Protein AF-A0A060C8Z0-F1 (afdb_monomer_lite)

Structure (mmCIF, N/CA/C/O backbone):
data_AF-A0A060C8Z0-F1
#
_entry.id   AF-A0A060C8Z0-F1
#
loop_
_atom_site.group_PDB
_atom_site.id
_atom_site.type_symbol
_atom_site.label_atom_id
_atom_site.label_alt_id
_atom_site.label_comp_id
_atom_site.label_asym_id
_atom_site.label_entity_id
_atom_site.label_seq_id
_atom_site.pdbx_PDB_ins_code
_atom_site.Cartn_x
_atom_site.Cartn_y
_atom_site.Cartn_z
_atom_site.occupancy
_atom_site.B_iso_or_equiv
_atom_site.auth_seq_id
_atom_site.auth_comp_id
_atom_site.auth_asym_id
_atom_site.auth_atom_id
_atom_site.pdbx_PDB_model_num
ATOM 1 N N . ALA A 1 1 ? -1.637 -22.835 -25.216 1.00 46.16 1 ALA A N 1
ATOM 2 C CA . ALA A 1 1 ? -1.482 -23.063 -23.768 1.00 46.16 1 ALA A CA 1
ATOM 3 C C . ALA A 1 1 ? -1.110 -21.729 -23.146 1.00 46.16 1 ALA A C 1
ATOM 5 O O . ALA A 1 1 ? -0.169 -21.119 -23.636 1.00 46.16 1 ALA A O 1
ATOM 6 N N . LEU A 1 2 ? -1.869 -21.236 -22.164 1.00 57.75 2 LEU A N 1
ATOM 7 C CA . LEU A 1 2 ? -1.412 -20.096 -21.367 1.00 57.75 2 LEU A CA 1
ATOM 8 C C . LEU A 1 2 ? -0.161 -20.573 -20.625 1.00 57.75 2 LEU A C 1
ATOM 10 O O . LEU A 1 2 ? -0.236 -21.529 -19.856 1.00 57.75 2 LEU A O 1
ATOM 14 N N . THR A 1 3 ? 0.994 -19.999 -20.939 1.00 68.25 3 THR A N 1
ATOM 15 C CA . THR A 1 3 ? 2.226 -20.230 -20.186 1.00 68.25 3 THR A CA 1
ATOM 16 C C . THR A 1 3 ? 1.974 -19.810 -18.745 1.00 68.25 3 THR A C 1
ATOM 18 O O . THR A 1 3 ? 1.700 -18.643 -18.478 1.00 68.25 3 THR A O 1
ATOM 21 N N . SER A 1 4 ? 2.001 -20.774 -17.826 1.00 83.06 4 SER A N 1
ATOM 22 C CA . SER A 1 4 ? 1.965 -20.480 -16.398 1.00 83.06 4 SER A CA 1
ATOM 23 C C . SER A 1 4 ? 3.346 -19.980 -15.999 1.00 83.06 4 SER A C 1
ATOM 25 O O . SER A 1 4 ? 4.307 -20.743 -16.064 1.00 83.06 4 SER A O 1
ATOM 27 N N . PHE A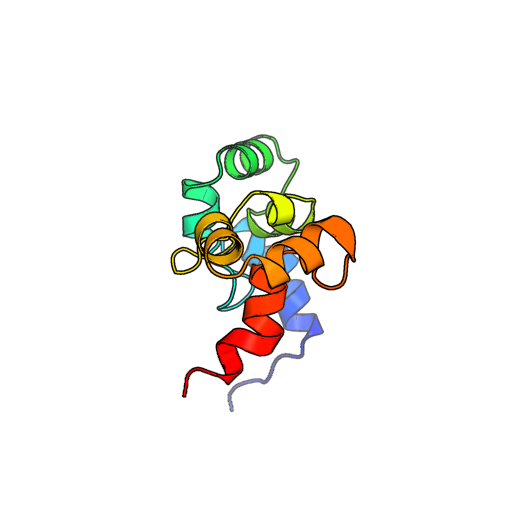 1 5 ? 3.442 -18.713 -15.612 1.00 88.50 5 PHE A N 1
ATOM 28 C CA . PHE A 1 5 ? 4.635 -18.169 -14.970 1.00 88.50 5 PHE A CA 1
ATOM 29 C C . PHE A 1 5 ? 4.704 -18.652 -13.518 1.00 88.50 5 PHE A C 1
ATOM 31 O O . PHE A 1 5 ? 3.671 -18.867 -12.880 1.00 88.50 5 PHE A O 1
ATOM 38 N N . SER A 1 6 ? 5.913 -18.832 -12.998 1.00 94.50 6 SER A N 1
ATOM 39 C CA . SER A 1 6 ? 6.154 -19.064 -11.574 1.00 94.50 6 SER A CA 1
ATOM 40 C C . SER A 1 6 ? 6.039 -17.767 -10.769 1.00 94.50 6 SER A C 1
ATOM 42 O O . SER A 1 6 ? 6.255 -16.674 -11.293 1.00 94.50 6 SER A O 1
ATOM 44 N N . ASP A 1 7 ? 5.784 -17.885 -9.464 1.00 93.50 7 ASP A N 1
ATOM 45 C CA . ASP A 1 7 ? 5.717 -16.729 -8.556 1.00 93.50 7 ASP A CA 1
ATOM 46 C C . ASP A 1 7 ? 6.997 -15.882 -8.597 1.00 93.50 7 ASP A C 1
ATOM 48 O O . ASP A 1 7 ? 6.933 -14.655 -8.568 1.00 93.50 7 ASP A O 1
ATOM 52 N N . ARG A 1 8 ? 8.165 -16.524 -8.741 1.00 95.75 8 ARG A N 1
ATOM 53 C CA . ARG A 1 8 ? 9.456 -15.829 -8.854 1.00 95.75 8 ARG A CA 1
ATOM 54 C C . ARG A 1 8 ? 9.553 -15.006 -10.139 1.00 95.75 8 ARG A C 1
ATOM 56 O O . ARG A 1 8 ? 10.100 -13.909 -10.108 1.00 95.75 8 ARG A O 1
ATOM 63 N N . GLU A 1 9 ? 9.067 -15.530 -11.262 1.00 96.06 9 GLU A N 1
ATOM 64 C CA . GLU A 1 9 ? 9.075 -14.805 -12.539 1.00 96.06 9 GLU A CA 1
ATOM 65 C C . GLU A 1 9 ? 8.129 -13.604 -12.493 1.00 96.06 9 GLU A C 1
ATOM 67 O O . GLU A 1 9 ? 8.498 -12.521 -12.942 1.00 96.06 9 GLU A O 1
ATOM 72 N N . LEU A 1 10 ? 6.950 -13.771 -11.887 1.00 94.69 10 LEU A N 1
ATOM 73 C CA . LEU A 1 10 ? 5.996 -12.681 -11.681 1.00 94.69 10 LEU A CA 1
ATOM 74 C C . LEU A 1 10 ? 6.551 -11.608 -10.740 1.00 94.69 10 LEU A C 1
ATOM 76 O O . LEU A 1 10 ? 6.437 -10.420 -11.032 1.00 94.69 10 LEU A O 1
ATOM 80 N N . GLU A 1 11 ? 7.185 -12.009 -9.637 1.00 95.38 11 GLU A N 1
ATOM 81 C CA . GLU A 1 11 ? 7.832 -11.085 -8.704 1.00 95.38 11 GLU A CA 1
ATOM 82 C C . GLU A 1 11 ? 8.972 -10.320 -9.381 1.00 95.38 11 GLU A C 1
ATOM 84 O O . GLU A 1 11 ? 9.073 -9.102 -9.225 1.00 95.38 11 GLU A O 1
ATOM 89 N N . HIS A 1 12 ? 9.819 -11.021 -10.139 1.00 96.38 12 HIS A N 1
ATOM 90 C CA . HIS A 1 12 ? 10.916 -10.401 -10.870 1.00 96.38 12 HIS A CA 1
ATOM 91 C C . HIS A 1 12 ? 10.389 -9.364 -11.861 1.00 96.38 12 HIS A C 1
ATOM 93 O O . HIS A 1 12 ? 10.787 -8.206 -11.778 1.00 96.38 12 HIS A O 1
ATOM 99 N N . TRP A 1 13 ? 9.437 -9.751 -12.716 1.00 96.75 13 TRP A N 1
ATOM 100 C CA . TRP A 1 13 ? 8.801 -8.837 -13.663 1.00 96.75 13 TRP A CA 1
ATOM 101 C C . TRP A 1 13 ? 8.156 -7.638 -12.961 1.00 96.75 13 TRP A C 1
ATOM 103 O O . TRP A 1 13 ? 8.327 -6.501 -13.395 1.00 96.75 13 TRP A O 1
ATOM 113 N N . TYR A 1 14 ? 7.448 -7.859 -11.849 1.00 97.38 14 TYR A N 1
ATOM 114 C CA . TYR A 1 14 ? 6.831 -6.762 -11.112 1.00 97.38 14 TYR A CA 1
ATOM 115 C C . TYR A 1 14 ? 7.885 -5.787 -10.583 1.00 97.38 14 TYR A C 1
ATOM 117 O O . TYR A 1 14 ? 7.717 -4.581 -10.710 1.00 97.38 14 TYR A O 1
ATOM 125 N N . LYS A 1 15 ? 8.987 -6.282 -10.017 1.00 96.50 15 LYS A N 1
ATOM 126 C CA . LYS A 1 15 ? 10.047 -5.422 -9.480 1.00 96.50 15 LYS A CA 1
ATOM 127 C C . LYS A 1 15 ? 10.786 -4.639 -10.565 1.00 96.50 15 LYS A C 1
ATOM 129 O O . LYS A 1 15 ? 11.174 -3.506 -10.303 1.00 96.50 15 LYS A O 1
ATOM 134 N N . THR A 1 16 ? 10.997 -5.221 -11.746 1.00 97.19 16 THR A N 1
ATOM 135 C CA . THR A 1 16 ? 11.784 -4.586 -12.816 1.00 97.19 16 THR A CA 1
ATOM 136 C C . THR A 1 16 ? 10.950 -3.721 -13.756 1.00 97.19 16 THR A C 1
ATOM 138 O O . THR A 1 16 ? 11.423 -2.672 -14.173 1.00 97.19 16 THR A O 1
ATOM 141 N N . GLU A 1 17 ? 9.719 -4.127 -14.068 1.00 97.44 17 GLU A N 1
ATOM 142 C CA . GLU A 1 17 ? 8.849 -3.466 -15.054 1.00 97.44 17 GLU A CA 1
ATOM 143 C C . GLU A 1 17 ? 7.554 -2.948 -14.419 1.00 97.44 17 GLU A C 1
ATOM 145 O O . GLU A 1 17 ? 7.121 -1.826 -14.685 1.00 97.44 17 GLU A O 1
ATOM 150 N N . GLY A 1 18 ? 6.938 -3.760 -13.553 1.00 97.62 18 GLY A N 1
ATOM 151 C CA . GLY A 1 18 ? 5.634 -3.493 -12.948 1.00 97.62 18 GLY A CA 1
ATOM 152 C C . GLY A 1 18 ? 5.596 -2.214 -12.108 1.00 97.62 18 GLY A C 1
ATOM 153 O O . GLY A 1 18 ? 4.938 -1.234 -12.462 1.00 97.62 18 GLY A O 1
ATOM 154 N N . ALA A 1 19 ? 6.303 -2.238 -10.982 1.00 97.62 19 ALA A N 1
ATOM 155 C CA . ALA A 1 19 ? 6.337 -1.173 -9.991 1.00 97.62 19 ALA A CA 1
ATOM 156 C C . ALA A 1 19 ? 6.829 0.166 -10.575 1.00 97.62 19 ALA A C 1
ATOM 158 O O . ALA A 1 19 ? 6.119 1.157 -10.386 1.00 97.62 19 ALA A O 1
ATOM 159 N N . PRO A 1 20 ? 7.940 0.231 -11.349 1.00 96.44 20 PRO A N 1
ATOM 160 C CA . PRO A 1 20 ? 8.378 1.488 -11.966 1.00 96.44 20 PRO A CA 1
ATOM 161 C C . PRO A 1 20 ? 7.346 2.081 -12.935 1.00 96.44 20 PRO A C 1
ATOM 163 O O . PRO A 1 20 ? 7.217 3.300 -13.043 1.00 96.44 20 PRO A O 1
ATOM 166 N N . SER A 1 21 ? 6.570 1.228 -13.611 1.00 97.00 21 SER A N 1
ATOM 167 C CA . SER A 1 21 ? 5.519 1.653 -14.546 1.00 97.00 21 SER A CA 1
ATOM 168 C C . SER A 1 21 ? 4.188 1.983 -13.860 1.00 97.00 21 SER A C 1
ATOM 170 O O . SER A 1 21 ? 3.210 2.303 -14.532 1.00 97.00 21 SER A O 1
ATOM 172 N N . GLY A 1 22 ? 4.119 1.929 -12.525 1.00 96.00 22 GLY A N 1
ATOM 173 C CA . GLY A 1 22 ? 2.897 2.216 -11.774 1.00 96.00 22 GLY A CA 1
ATOM 174 C C . GLY A 1 22 ? 1.841 1.111 -11.846 1.00 96.00 22 GLY A C 1
ATOM 175 O O . GLY A 1 22 ? 0.657 1.382 -11.636 1.00 96.00 22 GLY A O 1
ATOM 176 N N . HIS A 1 23 ? 2.234 -0.133 -12.130 1.00 97.81 23 HIS A N 1
ATOM 177 C CA . HIS A 1 23 ? 1.325 -1.265 -12.001 1.00 97.81 23 HIS A CA 1
ATOM 178 C C . HIS A 1 23 ? 1.056 -1.585 -10.531 1.00 97.81 23 HIS A C 1
ATOM 180 O O . HIS A 1 23 ? 1.939 -1.517 -9.681 1.00 97.81 23 HIS A O 1
ATOM 186 N N . SER A 1 24 ? -0.177 -1.994 -10.237 1.00 98.19 24 SER A N 1
ATOM 187 C CA . SER A 1 24 ? -0.510 -2.534 -8.919 1.00 98.19 24 SER A CA 1
ATOM 188 C C . SER A 1 24 ? 0.061 -3.950 -8.760 1.00 98.19 24 SER A C 1
ATOM 190 O O . SER A 1 24 ? -0.019 -4.733 -9.709 1.00 98.19 24 SER A O 1
ATOM 192 N N . PRO A 1 25 ? 0.579 -4.327 -7.575 1.00 96.44 25 PRO A N 1
ATOM 193 C CA . PRO A 1 25 ? 1.155 -5.657 -7.340 1.00 96.44 25 PRO A CA 1
ATOM 194 C C . PRO A 1 25 ? 0.108 -6.772 -7.403 1.00 96.44 25 PRO A C 1
ATOM 196 O O . PRO A 1 25 ? 0.424 -7.921 -7.695 1.00 96.44 25 PRO A O 1
ATOM 199 N N . ASN A 1 26 ? -1.140 -6.449 -7.063 1.00 94.75 26 ASN A N 1
ATOM 200 C CA . ASN A 1 26 ? -2.305 -7.324 -7.117 1.00 94.75 26 ASN A CA 1
ATOM 201 C C . ASN A 1 26 ? -3.578 -6.487 -6.887 1.00 94.75 26 ASN A C 1
ATOM 203 O O . ASN A 1 26 ? -3.518 -5.278 -6.679 1.00 94.75 26 ASN A O 1
ATOM 207 N N . ARG A 1 27 ? -4.741 -7.147 -6.863 1.00 93.50 27 ARG A N 1
ATOM 208 C CA . ARG A 1 27 ? -6.061 -6.512 -6.699 1.00 93.50 27 ARG A CA 1
ATOM 209 C C . ARG A 1 27 ? -6.320 -5.816 -5.352 1.00 93.50 27 ARG A C 1
ATOM 211 O O . ARG A 1 27 ? -7.344 -5.156 -5.216 1.00 93.50 27 ARG A O 1
ATOM 218 N N . TYR A 1 28 ? -5.478 -6.019 -4.341 1.00 95.31 28 TYR A N 1
ATOM 219 C CA . TYR A 1 28 ? -5.666 -5.485 -2.985 1.00 95.31 28 TYR A CA 1
ATOM 220 C C . TYR A 1 28 ? -4.895 -4.184 -2.739 1.00 95.31 28 TYR A C 1
ATOM 222 O O . TYR A 1 28 ? -4.945 -3.620 -1.651 1.00 95.31 28 TYR A O 1
ATOM 230 N N . PHE A 1 29 ? -4.190 -3.684 -3.748 1.00 97.94 29 PHE A N 1
ATOM 231 C CA . PHE A 1 29 ? -3.534 -2.390 -3.705 1.00 97.94 29 PHE A CA 1
ATOM 232 C C . PHE A 1 29 ? -3.858 -1.648 -4.995 1.00 97.94 29 PHE A C 1
ATOM 234 O O . PHE A 1 29 ? -3.826 -2.249 -6.063 1.00 97.94 29 PHE A O 1
ATOM 241 N N . ASN A 1 30 ? -4.208 -0.369 -4.907 1.00 98.31 30 ASN A N 1
ATOM 242 C CA . ASN A 1 30 ? -4.444 0.460 -6.083 1.00 98.31 30 ASN A CA 1
ATOM 243 C C . ASN A 1 30 ? -3.335 1.507 -6.179 1.00 98.31 30 ASN A C 1
ATOM 245 O O . ASN A 1 30 ? -3.405 2.550 -5.535 1.00 98.31 30 ASN A O 1
ATOM 249 N N . GLU A 1 31 ? -2.318 1.198 -6.979 1.00 98.12 31 GLU A N 1
ATOM 250 C CA . GLU A 1 31 ? -1.118 2.020 -7.162 1.00 98.12 31 GLU A CA 1
ATOM 251 C C . GLU A 1 31 ? -1.437 3.419 -7.690 1.00 98.12 31 GLU A C 1
ATOM 253 O O . GLU A 1 31 ? -0.984 4.413 -7.123 1.00 98.12 31 GLU A O 1
ATOM 258 N N . GLU A 1 32 ? -2.267 3.507 -8.729 1.00 97.25 32 GLU A N 1
ATOM 259 C CA . GLU A 1 32 ? -2.643 4.778 -9.348 1.00 97.25 32 GLU A CA 1
ATOM 260 C C . GLU A 1 32 ? -3.347 5.691 -8.335 1.00 97.25 32 GLU A C 1
ATOM 262 O O . GLU A 1 32 ? -2.945 6.834 -8.107 1.00 97.25 32 GLU A O 1
ATOM 267 N N . TRP A 1 33 ? -4.362 5.160 -7.651 1.00 97.88 33 TRP A N 1
ATOM 268 C CA . TRP A 1 33 ? -5.106 5.897 -6.640 1.00 97.88 33 TRP A CA 1
ATOM 269 C C . TRP A 1 33 ? -4.227 6.271 -5.446 1.00 97.88 33 TRP A C 1
ATOM 271 O O . TRP A 1 33 ? -4.303 7.405 -4.972 1.00 97.88 33 TRP A O 1
ATOM 281 N N . TYR A 1 34 ? -3.383 5.354 -4.968 1.00 98.25 34 TYR A N 1
ATOM 282 C CA . TYR A 1 34 ? -2.518 5.595 -3.816 1.00 98.25 34 TYR A CA 1
ATOM 283 C C . TYR A 1 34 ? -1.554 6.754 -4.083 1.00 98.25 34 TYR A C 1
ATOM 285 O O . TYR A 1 34 ? -1.463 7.672 -3.270 1.00 98.25 34 TYR A O 1
ATOM 293 N N . ARG A 1 35 ? -0.912 6.778 -5.257 1.00 97.00 35 ARG A N 1
ATOM 294 C CA . ARG A 1 35 ? -0.023 7.874 -5.681 1.00 97.00 35 ARG A CA 1
ATOM 295 C C . ARG A 1 35 ? -0.737 9.219 -5.768 1.00 97.00 35 ARG A C 1
ATOM 297 O O . ARG A 1 35 ? -0.161 10.232 -5.396 1.00 97.00 35 ARG A O 1
ATOM 304 N N . MET A 1 36 ? -1.985 9.236 -6.237 1.00 96.44 36 MET A N 1
ATOM 305 C CA . MET A 1 36 ? -2.773 10.471 -6.333 1.00 96.44 36 MET A CA 1
ATOM 306 C C . MET A 1 36 ? -3.245 11.001 -4.971 1.00 96.44 36 MET A C 1
ATOM 308 O O . MET A 1 36 ? -3.499 12.195 -4.842 1.00 96.44 36 MET A O 1
ATOM 312 N N . ASN A 1 37 ? -3.390 10.132 -3.964 1.00 95.88 37 ASN A N 1
ATOM 313 C CA . ASN A 1 37 ? -4.009 10.477 -2.675 1.00 95.88 37 ASN A CA 1
ATOM 314 C C . ASN A 1 37 ? -3.023 10.487 -1.494 1.00 95.88 37 ASN A C 1
ATOM 316 O O . ASN A 1 37 ? -3.401 10.868 -0.387 1.00 95.88 37 ASN A O 1
ATOM 320 N N . CYS A 1 38 ? -1.771 10.086 -1.711 1.00 96.75 38 CYS A N 1
ATOM 321 C CA . CYS A 1 38 ? -0.701 10.109 -0.721 1.00 96.75 38 CYS A CA 1
ATOM 322 C C . CYS A 1 38 ? 0.444 10.988 -1.241 1.00 96.75 38 CYS A C 1
ATOM 324 O O . CYS A 1 38 ? 1.281 10.533 -2.022 1.00 96.75 38 CYS A O 1
ATOM 326 N N . SER A 1 39 ? 0.484 12.251 -0.802 1.00 96.81 39 SER A N 1
ATOM 327 C CA . SER A 1 39 ? 1.544 13.192 -1.194 1.00 96.81 39 SER A CA 1
ATOM 328 C C . SER A 1 39 ? 2.930 12.702 -0.777 1.00 96.81 39 SER A C 1
ATOM 330 O O . SER A 1 39 ? 3.864 12.831 -1.557 1.00 96.81 39 SER A O 1
ATOM 332 N N . GLU A 1 40 ? 3.049 12.051 0.387 1.00 97.94 40 GLU A N 1
ATOM 333 C CA . GLU A 1 40 ? 4.308 11.452 0.859 1.00 97.94 40 GLU A CA 1
ATOM 334 C C . GLU A 1 40 ? 4.840 10.392 -0.117 1.00 97.94 40 GLU A C 1
ATOM 336 O O . GLU A 1 40 ? 6.024 10.379 -0.446 1.00 97.94 40 GLU A O 1
ATOM 341 N N . ALA A 1 41 ? 3.958 9.549 -0.661 1.00 97.81 41 ALA A N 1
ATOM 342 C CA . ALA A 1 41 ? 4.344 8.563 -1.663 1.00 97.81 41 ALA A CA 1
ATOM 343 C C . ALA A 1 41 ? 4.725 9.217 -2.995 1.00 97.81 41 ALA A C 1
ATOM 345 O O . ALA A 1 41 ? 5.703 8.812 -3.618 1.00 97.81 41 ALA A O 1
ATOM 346 N N . ALA A 1 42 ? 3.978 10.234 -3.432 1.00 97.25 42 ALA A N 1
ATOM 347 C CA . ALA A 1 42 ? 4.300 10.976 -4.648 1.00 97.25 42 ALA A CA 1
ATOM 348 C C . ALA A 1 42 ? 5.672 11.665 -4.548 1.00 97.25 42 ALA A C 1
ATOM 350 O O . ALA A 1 42 ? 6.466 11.588 -5.486 1.00 97.25 42 ALA A O 1
ATOM 351 N N . GLU A 1 43 ? 5.977 12.280 -3.404 1.00 98.06 43 GLU A N 1
ATOM 352 C CA . GLU A 1 43 ? 7.276 12.895 -3.116 1.00 98.06 43 GLU A CA 1
ATOM 353 C C . GLU A 1 43 ? 8.399 11.854 -3.059 1.00 98.06 43 GLU A C 1
ATOM 355 O O . GLU A 1 43 ? 9.445 12.058 -3.676 1.00 98.06 43 GLU A O 1
ATOM 360 N N . ALA A 1 44 ? 8.174 10.718 -2.388 1.00 97.94 44 ALA A N 1
ATOM 361 C CA . ALA A 1 44 ? 9.140 9.623 -2.303 1.00 97.94 44 ALA A CA 1
ATOM 362 C C . ALA A 1 44 ? 9.469 9.007 -3.675 1.00 97.94 44 ALA A C 1
ATOM 364 O O . ALA A 1 44 ? 10.602 8.601 -3.927 1.00 97.94 44 ALA A O 1
ATOM 365 N N . ILE A 1 45 ? 8.496 8.965 -4.588 1.00 97.69 45 ILE A N 1
ATOM 366 C CA . ILE A 1 45 ? 8.725 8.536 -5.974 1.00 97.69 45 ILE A CA 1
ATOM 367 C C . ILE A 1 45 ? 9.493 9.610 -6.747 1.00 97.69 45 ILE A C 1
ATOM 369 O O . ILE A 1 45 ? 10.468 9.303 -7.430 1.00 97.69 45 ILE A O 1
ATOM 373 N N . ALA A 1 46 ? 9.098 10.879 -6.621 1.00 97.69 46 ALA A N 1
ATOM 374 C CA . ALA A 1 46 ? 9.734 11.984 -7.337 1.00 97.69 46 ALA A CA 1
ATOM 375 C C . ALA A 1 46 ? 11.210 12.186 -6.950 1.00 97.69 46 ALA A C 1
ATOM 377 O O . ALA A 1 46 ? 12.020 12.559 -7.797 1.00 97.69 46 ALA A O 1
ATOM 378 N N . ASN A 1 47 ? 11.570 11.931 -5.689 1.00 97.44 47 ASN A N 1
ATOM 379 C CA . ASN A 1 47 ? 12.946 12.037 -5.197 1.00 97.44 47 ASN A CA 1
ATOM 380 C C . ASN A 1 47 ? 13.754 10.725 -5.304 1.00 97.44 47 ASN A C 1
ATOM 382 O O . ASN A 1 47 ? 14.924 10.705 -4.925 1.00 97.44 47 ASN A O 1
ATOM 386 N N . GLY A 1 48 ? 13.151 9.646 -5.817 1.00 96.94 48 GLY A N 1
ATOM 387 C CA . GLY A 1 48 ? 13.810 8.358 -6.042 1.00 96.94 48 GLY A CA 1
ATOM 388 C C . GLY A 1 48 ? 14.057 7.516 -4.785 1.00 96.94 48 GLY A C 1
ATOM 389 O O . GLY A 1 48 ? 14.813 6.550 -4.852 1.00 96.94 48 GLY A O 1
ATOM 390 N N . THR A 1 49 ? 13.448 7.851 -3.643 1.00 97.75 49 THR A N 1
ATOM 391 C CA . THR A 1 49 ? 13.534 7.035 -2.412 1.00 97.75 49 THR A CA 1
ATOM 392 C C . THR A 1 49 ? 12.565 5.854 -2.399 1.00 97.75 49 THR A C 1
ATOM 394 O O . THR A 1 49 ? 12.752 4.920 -1.622 1.00 97.75 49 THR A O 1
ATOM 397 N N . CYS A 1 50 ? 11.537 5.877 -3.248 1.00 98.06 50 CYS A N 1
ATOM 398 C CA . CYS A 1 50 ? 10.649 4.752 -3.522 1.00 98.06 50 CYS A CA 1
ATOM 399 C C . CYS A 1 50 ? 10.463 4.592 -5.035 1.00 98.06 50 CYS A C 1
ATOM 401 O O . CYS A 1 50 ? 10.332 5.563 -5.771 1.00 98.06 50 CYS A O 1
ATOM 403 N N . THR A 1 51 ? 10.383 3.352 -5.495 1.00 97.62 51 THR A N 1
ATOM 404 C CA . THR A 1 51 ? 10.117 2.981 -6.892 1.00 97.62 51 THR A CA 1
ATOM 405 C C . THR A 1 51 ? 8.625 3.069 -7.224 1.00 97.62 51 THR A C 1
ATOM 407 O O . THR A 1 51 ? 8.249 3.279 -8.372 1.00 97.62 51 THR A O 1
ATOM 410 N N . SER A 1 52 ? 7.763 2.884 -6.219 1.00 98.31 52 S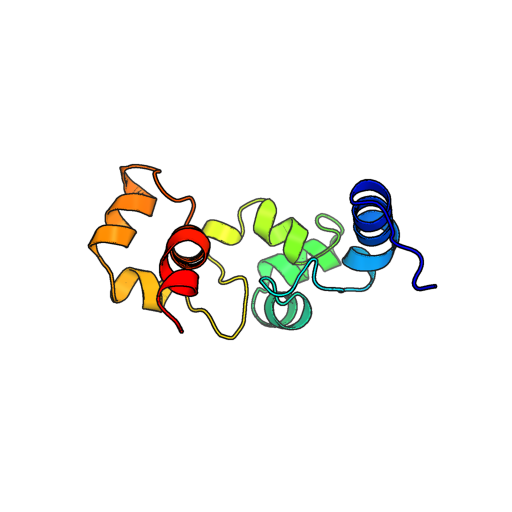ER A N 1
ATOM 411 C CA . SER A 1 52 ? 6.302 2.841 -6.358 1.00 98.31 52 SER A CA 1
ATOM 412 C C . SER A 1 52 ? 5.597 3.284 -5.075 1.00 98.31 52 SER A C 1
ATOM 414 O O . SER A 1 52 ? 6.189 3.317 -3.991 1.00 98.31 52 SER A O 1
ATOM 416 N N . GLY A 1 53 ? 4.304 3.577 -5.180 1.00 98.44 53 GLY A N 1
ATOM 417 C CA . GLY A 1 53 ? 3.429 3.828 -4.041 1.00 98.44 53 GLY A CA 1
ATOM 418 C C . GLY A 1 53 ? 3.296 2.595 -3.150 1.00 98.44 53 GLY A C 1
ATOM 419 O O . GLY A 1 53 ? 3.260 2.724 -1.927 1.00 98.44 53 GLY A O 1
ATOM 420 N N . PHE A 1 54 ? 3.299 1.399 -3.739 1.00 98.38 54 PHE A N 1
ATOM 421 C CA . PHE A 1 54 ? 3.319 0.146 -2.992 1.00 98.38 54 PHE A CA 1
ATOM 422 C C . PHE A 1 54 ? 4.573 -0.007 -2.125 1.00 98.38 54 PHE A C 1
ATOM 424 O O . PHE A 1 54 ? 4.464 -0.381 -0.958 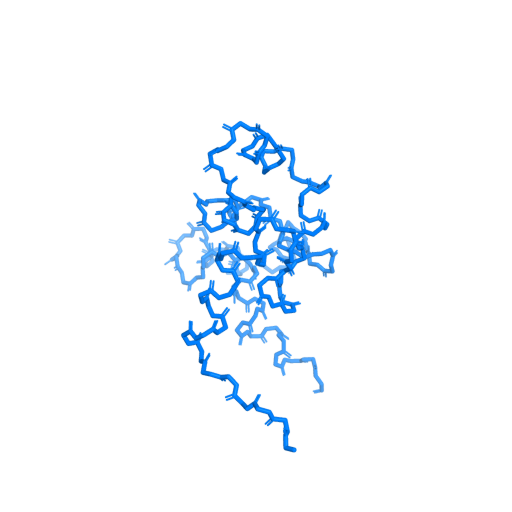1.00 98.38 54 PHE A O 1
ATOM 431 N N . GLU A 1 55 ? 5.753 0.331 -2.648 1.00 98.25 55 GLU A N 1
ATOM 432 C CA . GLU A 1 55 ? 6.987 0.317 -1.854 1.00 98.25 55 GLU A CA 1
ATOM 433 C C . GLU A 1 55 ? 6.898 1.287 -0.669 1.00 98.25 55 GLU A C 1
ATOM 435 O O . GLU A 1 55 ? 7.157 0.898 0.471 1.00 98.25 55 GLU A O 1
ATOM 440 N N . HIS A 1 56 ? 6.429 2.515 -0.906 1.00 98.38 56 HIS A N 1
ATOM 441 C CA . HIS A 1 56 ? 6.180 3.478 0.167 1.00 98.38 56 HIS A CA 1
ATOM 442 C C . HIS A 1 56 ? 5.193 2.930 1.214 1.00 98.38 56 HIS A C 1
ATOM 444 O O . HIS A 1 56 ? 5.405 3.060 2.424 1.00 98.38 56 HIS A O 1
ATOM 450 N N . TYR A 1 57 ? 4.103 2.296 0.769 1.00 97.88 57 TYR A N 1
ATOM 451 C CA . TYR A 1 57 ? 3.128 1.672 1.659 1.00 97.88 57 TYR A CA 1
ATOM 452 C C . TYR A 1 57 ? 3.790 0.625 2.559 1.00 97.88 57 TYR A C 1
ATOM 454 O O . TYR A 1 57 ? 3.621 0.689 3.777 1.00 97.88 57 TYR A O 1
ATOM 462 N N . CYS A 1 58 ? 4.591 -0.281 1.990 1.00 95.88 58 CYS A N 1
ATOM 463 C CA . CYS A 1 58 ? 5.348 -1.297 2.726 1.00 95.88 58 CYS A CA 1
ATOM 464 C C . CYS A 1 58 ? 6.367 -0.695 3.707 1.00 95.88 58 CYS A C 1
ATOM 466 O O . CYS A 1 58 ? 6.505 -1.205 4.820 1.00 95.88 58 CYS A O 1
ATOM 468 N N . ASN A 1 59 ? 7.014 0.414 3.344 1.00 96.25 59 ASN A N 1
ATOM 469 C CA . ASN A 1 59 ? 8.035 1.090 4.155 1.00 96.25 59 ASN A CA 1
ATOM 470 C C . ASN A 1 59 ? 7.477 1.865 5.363 1.00 96.25 59 ASN A C 1
ATOM 472 O O . ASN A 1 59 ? 8.234 2.467 6.122 1.00 96.25 59 ASN A O 1
ATOM 476 N N . GLY A 1 60 ? 6.163 1.826 5.591 1.00 94.38 60 GLY A N 1
ATOM 477 C CA . GLY A 1 60 ? 5.526 2.408 6.773 1.00 94.38 60 GLY A CA 1
ATOM 478 C C . GLY A 1 60 ? 4.259 3.190 6.465 1.00 94.38 60 GLY A C 1
ATOM 479 O O . GLY A 1 60 ? 3.474 3.438 7.383 1.00 94.38 60 GLY A O 1
ATOM 480 N N . GLY A 1 61 ? 4.004 3.504 5.189 1.00 95.56 61 GLY A N 1
ATOM 481 C CA . GLY A 1 61 ? 2.783 4.187 4.766 1.00 95.56 61 GLY A CA 1
ATOM 482 C C . GLY A 1 61 ? 1.507 3.456 5.201 1.00 95.56 61 GLY A C 1
ATOM 483 O O . GLY A 1 61 ? 0.505 4.096 5.515 1.00 95.56 61 GLY A O 1
ATOM 484 N N . TYR A 1 62 ? 1.558 2.129 5.348 1.00 94.19 62 TYR A N 1
ATOM 485 C CA . TYR A 1 62 ? 0.438 1.309 5.818 1.00 94.19 62 TYR A CA 1
ATOM 486 C C . TYR A 1 62 ? -0.151 1.717 7.173 1.00 94.19 62 TYR A C 1
ATOM 488 O O . TYR A 1 62 ? -1.282 1.336 7.476 1.00 94.19 62 TYR A O 1
ATOM 496 N N . LYS A 1 63 ? 0.591 2.458 8.003 1.00 90.25 63 LYS A N 1
ATOM 497 C CA . LYS A 1 63 ? 0.127 2.910 9.323 1.00 90.25 63 LYS A CA 1
ATOM 498 C C . LYS A 1 63 ? -0.864 4.068 9.239 1.00 90.25 63 LYS A C 1
ATOM 500 O O . LYS A 1 63 ? -1.633 4.283 10.174 1.00 90.25 63 LYS A O 1
ATOM 505 N N . HIS A 1 64 ? -0.819 4.831 8.150 1.00 88.50 64 HIS A N 1
ATOM 506 C CA . HIS A 1 64 ? -1.520 6.112 8.038 1.00 88.50 64 HIS A CA 1
ATOM 507 C C . HIS A 1 64 ? -2.361 6.223 6.767 1.00 88.50 64 HIS A C 1
ATOM 509 O O . HIS A 1 64 ? -3.361 6.941 6.752 1.00 88.50 64 HIS A O 1
ATOM 515 N N . PHE A 1 65 ? -2.008 5.474 5.724 1.00 94.56 65 PHE A N 1
ATOM 516 C CA . PHE A 1 65 ? -2.651 5.546 4.423 1.00 94.56 65 PHE A CA 1
ATOM 517 C C . PHE A 1 65 ? -3.444 4.281 4.119 1.00 94.56 65 PHE A C 1
ATOM 519 O O . PHE A 1 65 ? -3.092 3.173 4.519 1.00 94.56 65 PHE A O 1
ATOM 526 N N . SER A 1 66 ? -4.550 4.454 3.398 1.00 96.62 66 SER A N 1
ATOM 527 C CA . SER A 1 66 ? -5.342 3.326 2.904 1.00 96.62 66 SER A CA 1
ATOM 528 C C . SER A 1 66 ? -4.741 2.832 1.583 1.00 96.62 66 SER A C 1
ATOM 530 O O . SER A 1 66 ? -4.358 3.665 0.773 1.00 96.62 66 SER A O 1
ATOM 532 N N . PRO A 1 67 ? -4.649 1.518 1.335 1.00 96.81 67 PRO A N 1
ATOM 533 C CA . PRO A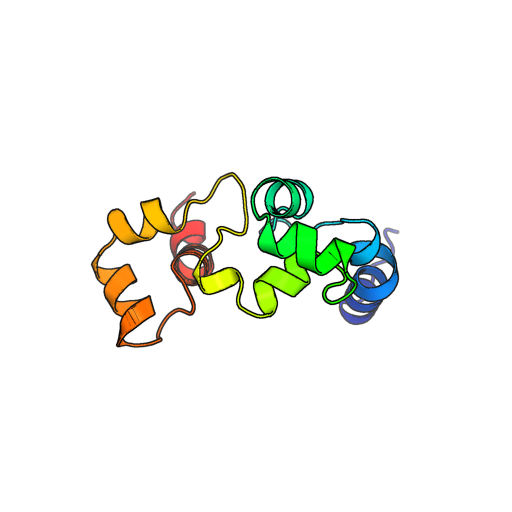 1 67 ? -4.003 0.978 0.131 1.00 96.81 67 PRO A CA 1
ATOM 534 C C . PRO A 1 67 ? -4.900 0.951 -1.113 1.00 96.81 67 PRO A C 1
ATOM 536 O O . PRO A 1 67 ? -4.435 0.648 -2.209 1.00 96.81 67 PRO A O 1
ATOM 539 N N . HIS A 1 68 ? -6.205 1.189 -0.956 1.00 96.50 68 HIS A N 1
ATOM 540 C CA . HIS A 1 68 ? -7.188 0.982 -2.015 1.00 96.50 68 HIS A CA 1
ATOM 541 C C . HIS A 1 68 ? -8.375 1.943 -1.863 1.00 96.50 68 HIS A C 1
ATOM 543 O O . HIS A 1 68 ? -8.859 2.142 -0.753 1.00 96.50 68 HIS A O 1
ATOM 549 N N . TYR A 1 69 ? -8.903 2.473 -2.973 1.00 95.44 69 TYR A N 1
ATOM 550 C CA . TYR A 1 69 ? -9.965 3.497 -2.976 1.00 95.44 69 TYR A CA 1
ATOM 551 C C . TYR A 1 69 ? -11.284 3.061 -2.312 1.00 95.44 69 TYR A C 1
ATOM 553 O O . TYR A 1 69 ? -12.012 3.883 -1.762 1.00 95.44 69 TYR A O 1
ATOM 561 N N . LEU A 1 70 ? -11.591 1.760 -2.343 1.00 94.88 70 LEU A N 1
ATOM 562 C CA . LEU A 1 70 ? -12.768 1.171 -1.679 1.00 94.88 70 LEU A CA 1
ATOM 563 C C . LEU A 1 70 ? -12.568 0.869 -0.188 1.00 94.88 70 LEU A C 1
ATOM 565 O O . LEU A 1 70 ? -13.455 0.295 0.442 1.00 94.88 70 LEU A O 1
ATOM 569 N N . PHE A 1 71 ? -11.419 1.211 0.387 1.00 95.06 71 PHE A N 1
ATOM 570 C CA . PHE A 1 71 ? -11.149 0.997 1.799 1.00 95.06 71 PHE A CA 1
ATOM 571 C C . PHE A 1 71 ? -10.700 2.294 2.467 1.00 95.06 71 PHE A C 1
ATOM 573 O O . PHE A 1 71 ? -9.878 3.034 1.942 1.00 95.06 71 PHE A O 1
ATOM 580 N N . SER A 1 72 ? -11.222 2.552 3.665 1.00 94.12 72 SER A N 1
ATOM 581 C CA . SER A 1 72 ? -10.785 3.666 4.501 1.00 94.12 72 SER A CA 1
ATOM 582 C C . SER A 1 72 ? -10.400 3.146 5.877 1.00 94.12 72 SER A C 1
ATOM 584 O O . SER A 1 72 ? -11.264 2.782 6.674 1.00 94.12 72 SER A O 1
ATOM 586 N N . GLU A 1 73 ? -9.101 3.172 6.165 1.00 93.06 73 GLU A N 1
ATOM 587 C CA . GLU A 1 73 ? -8.516 2.771 7.450 1.00 93.06 73 GLU A CA 1
ATOM 588 C C . GLU A 1 73 ? -9.187 3.510 8.617 1.00 93.06 73 GLU A C 1
ATOM 590 O O . GLU A 1 73 ? -9.687 2.903 9.564 1.00 93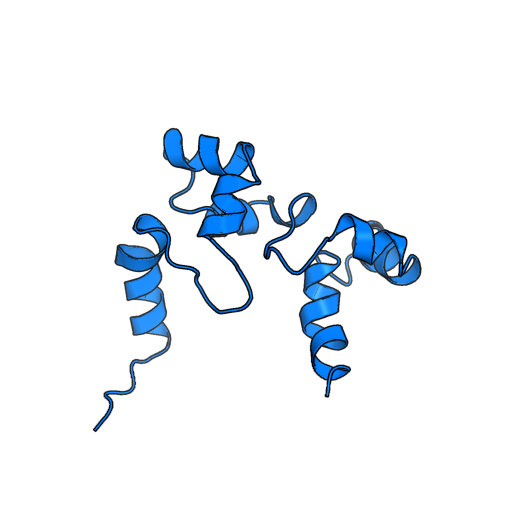.06 73 GLU A O 1
ATOM 595 N N . ARG A 1 74 ? -9.310 4.837 8.494 1.00 92.75 74 ARG A N 1
ATOM 596 C CA . ARG A 1 74 ? -9.938 5.689 9.510 1.00 92.75 74 ARG A CA 1
ATOM 597 C C . ARG A 1 74 ? -11.401 5.324 9.756 1.00 92.75 74 ARG A C 1
ATOM 599 O O . ARG A 1 74 ? -11.835 5.280 10.905 1.00 92.75 74 ARG A O 1
ATOM 606 N N . TYR A 1 75 ? -12.174 5.098 8.693 1.00 93.44 75 TYR A N 1
ATOM 607 C CA . TYR A 1 75 ? -13.572 4.690 8.834 1.00 93.44 75 TYR A CA 1
ATOM 608 C C . TYR A 1 75 ? -13.675 3.310 9.489 1.00 93.44 75 TYR A C 1
ATOM 610 O O . TYR A 1 75 ? -14.474 3.124 10.406 1.00 93.44 75 TYR A O 1
ATOM 618 N N . TYR A 1 76 ? -12.841 2.366 9.052 1.00 93.75 76 TYR A N 1
ATOM 619 C CA . TYR A 1 76 ? -12.855 0.989 9.524 1.00 93.75 76 TYR A CA 1
ATOM 620 C C . TYR A 1 76 ? -12.560 0.896 11.024 1.00 93.75 76 TYR A C 1
ATOM 622 O O . TYR A 1 76 ? -13.360 0.335 11.772 1.00 93.75 76 TYR A O 1
ATOM 630 N N . LEU A 1 77 ? -11.482 1.531 11.491 1.00 92.94 77 LEU A N 1
ATOM 631 C CA . LEU A 1 77 ? -11.117 1.536 12.910 1.00 92.94 77 LEU A CA 1
ATOM 632 C C . LEU A 1 77 ? -12.114 2.319 13.778 1.00 92.94 77 LEU A C 1
ATOM 634 O O . LEU A 1 77 ? -12.370 1.933 14.916 1.00 92.94 77 LEU A O 1
ATOM 638 N N . LYS A 1 78 ? -12.743 3.376 13.243 1.00 94.50 78 LYS A N 1
ATOM 639 C CA . LYS A 1 78 ? -13.834 4.079 13.942 1.00 94.50 78 LYS A CA 1
ATOM 640 C C . LYS A 1 78 ? -15.069 3.188 14.109 1.00 94.50 78 LYS A C 1
ATOM 642 O O . LYS A 1 78 ? -15.771 3.292 15.112 1.00 94.50 78 LYS A O 1
ATOM 647 N N . ARG A 1 79 ? -15.364 2.342 13.119 1.00 94.25 79 ARG A N 1
ATOM 648 C CA . ARG A 1 79 ? -16.541 1.463 13.110 1.00 94.25 79 ARG A CA 1
ATOM 649 C C . ARG A 1 79 ? -16.364 0.208 13.968 1.00 94.25 79 ARG A C 1
ATOM 651 O O . ARG A 1 79 ? -17.376 -0.312 14.448 1.00 94.25 79 ARG A O 1
ATOM 658 N N . TYR A 1 80 ? -15.124 -0.245 14.151 1.00 93.12 80 TYR A N 1
ATOM 659 C CA . TYR A 1 80 ? -14.751 -1.434 14.922 1.00 93.12 80 TYR A CA 1
ATOM 660 C C . TYR A 1 80 ? -13.659 -1.101 15.959 1.00 93.12 80 TYR A C 1
ATOM 662 O O . TYR A 1 80 ? -12.476 -1.375 15.732 1.00 93.12 80 TYR A O 1
ATOM 670 N N . PRO A 1 81 ? -14.027 -0.481 17.100 1.00 93.31 81 PRO A N 1
ATOM 671 C CA . PRO A 1 81 ? -13.063 -0.038 18.113 1.00 93.31 81 PRO A CA 1
ATOM 672 C C . PRO A 1 81 ? -12.258 -1.178 18.754 1.00 93.31 81 PRO A C 1
ATOM 674 O O . PRO A 1 81 ? -11.122 -0.982 19.178 1.00 93.31 81 PRO A O 1
ATOM 677 N N . ASP A 1 82 ? -12.824 -2.383 18.796 1.00 93.38 82 ASP A N 1
ATOM 678 C CA . ASP A 1 82 ? -12.151 -3.606 19.238 1.00 93.38 82 ASP A CA 1
ATOM 679 C C . ASP A 1 82 ? -10.973 -3.978 18.326 1.00 93.38 82 ASP A C 1
ATOM 681 O O . ASP A 1 82 ? -9.945 -4.469 18.798 1.00 93.38 82 ASP A O 1
ATOM 685 N N . ILE A 1 83 ? -11.093 -3.702 17.025 1.00 92.69 83 ILE A N 1
ATOM 686 C CA . ILE A 1 83 ? -10.012 -3.893 16.056 1.00 92.69 83 ILE A CA 1
ATOM 687 C C . ILE A 1 83 ? -8.980 -2.773 16.173 1.00 92.69 83 ILE A C 1
ATOM 689 O O . ILE A 1 83 ? -7.787 -3.051 16.093 1.00 92.69 83 ILE A O 1
ATOM 693 N N . ALA A 1 84 ? -9.404 -1.536 16.449 1.00 89.81 84 ALA A N 1
ATOM 694 C CA . ALA A 1 84 ? -8.481 -0.434 16.730 1.00 89.81 84 ALA A CA 1
ATOM 695 C C . ALA A 1 84 ? -7.572 -0.737 17.934 1.00 89.81 84 ALA A C 1
ATOM 697 O O . ALA A 1 84 ? -6.359 -0.552 17.858 1.00 89.81 84 ALA A O 1
ATOM 698 N N . GLY A 1 85 ? -8.123 -1.301 19.015 1.00 86.12 85 GLY A N 1
ATOM 699 C CA . GLY A 1 85 ? -7.313 -1.787 20.136 1.00 86.12 85 GLY A CA 1
ATOM 700 C C . GLY A 1 85 ? -6.335 -2.895 19.721 1.00 86.12 85 GLY A C 1
ATOM 701 O O . GLY A 1 85 ? -5.183 -2.917 20.161 1.00 86.12 85 GLY A O 1
ATOM 702 N N . GLN A 1 86 ? -6.752 -3.788 18.817 1.00 88.50 86 GLN A N 1
ATOM 703 C CA . GLN A 1 86 ? -5.906 -4.884 18.341 1.00 88.50 86 GLN A CA 1
ATOM 704 C C . GLN A 1 86 ? -4.733 -4.413 17.468 1.00 88.50 86 GLN A C 1
ATOM 706 O O . GLN A 1 86 ? -3.650 -4.992 17.581 1.00 88.50 86 GLN A O 1
ATOM 711 N N . THR A 1 87 ? -4.910 -3.364 16.661 1.00 86.56 87 THR A N 1
ATOM 712 C CA . THR A 1 87 ? -3.839 -2.792 15.826 1.00 86.56 87 THR A CA 1
ATOM 713 C C . THR A 1 87 ? -2.888 -1.897 16.618 1.00 86.56 87 THR A C 1
ATOM 715 O O . THR A 1 87 ? -1.689 -1.898 16.360 1.00 86.56 87 THR A O 1
ATOM 718 N N . GLN A 1 88 ? -3.391 -1.156 17.610 1.00 80.25 88 GLN A N 1
ATOM 719 C CA . GLN A 1 88 ? -2.597 -0.164 18.345 1.00 80.25 88 GLN A CA 1
ATOM 720 C C . GLN A 1 88 ? -1.882 -0.725 19.578 1.00 80.25 88 GLN A C 1
ATOM 722 O O . GLN A 1 88 ? -0.778 -0.288 19.889 1.00 80.25 88 GLN A O 1
ATOM 727 N N . GLN A 1 89 ? -2.513 -1.651 20.307 1.00 76.19 89 GLN A N 1
ATOM 728 C CA . GLN A 1 89 ? -2.037 -2.083 21.629 1.00 76.19 89 GLN A CA 1
ATOM 729 C C . GLN A 1 89 ? -1.487 -3.506 21.599 1.00 76.19 89 GLN A C 1
ATOM 731 O O . GLN A 1 89 ? -0.399 -3.762 22.103 1.00 76.19 89 GLN A O 1
ATOM 736 N N . SER A 1 90 ? -2.237 -4.438 21.003 1.00 72.62 90 SER A N 1
ATOM 737 C CA . SER A 1 90 ? -1.846 -5.855 21.001 1.00 72.62 90 SER A CA 1
ATOM 738 C C . SER A 1 90 ? -0.878 -6.229 19.877 1.00 72.62 90 SER A C 1
ATOM 740 O O . SER A 1 90 ? -0.232 -7.269 19.956 1.00 72.62 90 SER A O 1
ATOM 742 N N . GLY A 1 91 ? -0.822 -5.426 18.807 1.00 80.25 91 GLY A N 1
ATOM 743 C CA . GLY A 1 91 ? -0.041 -5.727 17.604 1.00 80.25 91 GLY A CA 1
ATOM 744 C C . GLY A 1 91 ? -0.522 -6.957 16.823 1.00 80.25 91 GLY A C 1
ATOM 745 O O . GLY A 1 91 ? 0.208 -7.472 15.982 1.00 80.25 91 GLY A O 1
ATOM 746 N N . LYS A 1 92 ? -1.737 -7.457 17.089 1.00 89.88 92 LYS A N 1
ATOM 747 C CA . LYS A 1 92 ? -2.287 -8.657 16.437 1.00 89.88 92 LYS A CA 1
ATOM 748 C C . LYS A 1 92 ? -2.507 -8.471 14.934 1.00 89.88 92 LYS A C 1
ATOM 750 O O . LYS A 1 92 ? -2.382 -9.430 14.176 1.00 89.88 92 LYS A O 1
ATOM 755 N N . PHE A 1 93 ? -2.846 -7.253 14.525 1.00 93.06 93 PHE A N 1
ATOM 756 C CA . PHE A 1 93 ? -2.943 -6.854 13.126 1.00 93.06 93 PHE A CA 1
ATOM 757 C C . PHE A 1 93 ? -2.048 -5.653 12.896 1.00 93.06 93 PHE A C 1
ATOM 759 O O . PHE A 1 93 ? -1.948 -4.778 13.755 1.00 93.06 93 PHE A O 1
ATOM 766 N N . VAL A 1 94 ? -1.428 -5.603 11.723 1.00 91.94 94 VAL A N 1
ATOM 767 C CA . VAL A 1 94 ? -0.516 -4.509 11.370 1.00 91.94 94 VAL A CA 1
ATOM 768 C C . VAL A 1 94 ? -1.284 -3.192 11.178 1.00 91.94 94 VAL A C 1
ATOM 770 O O . VAL A 1 94 ? -0.790 -2.123 11.529 1.00 91.94 94 VAL A O 1
ATOM 773 N N . ASN A 1 95 ? -2.507 -3.275 10.652 1.00 93.94 95 ASN A N 1
ATOM 774 C CA . ASN A 1 95 ? -3.474 -2.186 10.526 1.00 93.94 95 ASN A CA 1
ATOM 775 C C . ASN A 1 95 ? -4.897 -2.761 10.350 1.00 93.94 95 ASN A C 1
ATOM 777 O O . ASN A 1 95 ? -5.108 -3.978 10.359 1.00 93.94 95 ASN A O 1
ATOM 781 N N . GLY A 1 96 ? -5.898 -1.895 10.216 1.00 94.94 96 GLY A N 1
ATOM 782 C CA . GLY A 1 96 ? -7.284 -2.275 9.960 1.00 94.94 96 GLY A CA 1
ATOM 783 C C . GLY A 1 96 ? -7.456 -3.004 8.629 1.00 94.94 96 GLY A C 1
ATOM 784 O O . GLY A 1 96 ? -8.270 -3.926 8.545 1.00 94.94 96 GLY A O 1
ATOM 785 N N . TYR A 1 97 ? -6.670 -2.650 7.609 1.00 95.81 97 TYR A N 1
ATOM 786 C CA . TYR A 1 97 ? -6.694 -3.341 6.320 1.00 95.81 97 TYR A CA 1
ATOM 787 C C . TYR A 1 97 ? -6.239 -4.805 6.405 1.00 95.81 97 TYR A C 1
ATOM 789 O O . TYR A 1 97 ? -6.877 -5.669 5.813 1.00 95.81 97 TYR A O 1
ATOM 797 N N . ASP A 1 98 ? -5.208 -5.116 7.192 1.00 94.88 98 ASP A N 1
ATOM 798 C CA . ASP A 1 98 ? -4.742 -6.483 7.463 1.00 94.88 98 ASP A CA 1
ATOM 799 C C . ASP A 1 98 ? -5.855 -7.325 8.110 1.00 94.88 98 ASP A C 1
ATOM 801 O O . ASP A 1 98 ? -6.161 -8.428 7.651 1.00 94.88 98 ASP A O 1
ATOM 805 N N . HIS A 1 99 ? -6.560 -6.770 9.105 1.00 94.69 99 HIS A N 1
ATOM 806 C CA . HIS A 1 99 ? -7.746 -7.424 9.666 1.00 94.69 99 HIS A CA 1
ATOM 807 C C . HIS A 1 99 ? -8.845 -7.626 8.609 1.00 94.69 99 HIS A C 1
ATOM 809 O O . HIS A 1 99 ? -9.424 -8.712 8.506 1.00 94.69 99 HIS A O 1
ATOM 815 N N . PHE A 1 100 ? -9.132 -6.602 7.800 1.00 94.56 100 PHE A N 1
ATOM 816 C CA . PHE A 1 100 ? -10.134 -6.684 6.741 1.00 94.56 100 PHE A CA 1
ATOM 817 C C . PHE A 1 100 ? -9.800 -7.769 5.709 1.00 94.56 100 PHE A C 1
ATOM 819 O O . PHE A 1 100 ? -10.677 -8.562 5.370 1.00 94.56 100 PHE A O 1
ATOM 826 N N . LEU A 1 101 ? -8.551 -7.868 5.254 1.00 93.19 101 LEU A N 1
ATOM 827 C CA . LEU A 1 101 ? -8.121 -8.894 4.303 1.00 93.19 101 LEU A CA 1
ATOM 828 C C . LEU A 1 101 ? -8.211 -10.310 4.881 1.00 93.19 101 LEU A C 1
ATOM 830 O O . LEU A 1 101 ? -8.601 -11.229 4.167 1.00 93.19 101 LEU A O 1
ATOM 834 N N . ARG A 1 102 ? -7.903 -10.499 6.168 1.00 91.56 102 A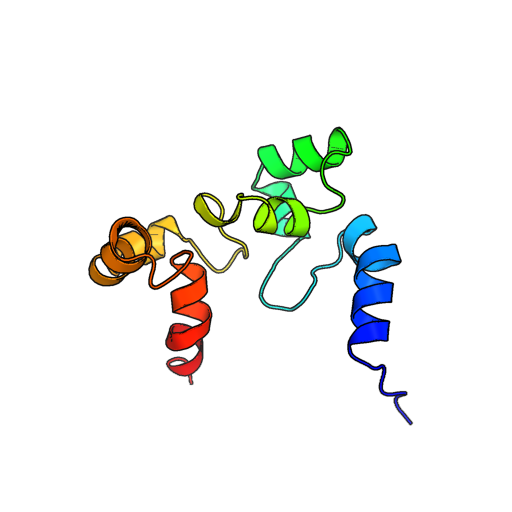RG A N 1
ATOM 835 C CA . ARG A 1 102 ? -7.958 -11.825 6.811 1.00 91.56 102 ARG A CA 1
ATOM 836 C C . ARG A 1 102 ? -9.372 -12.279 7.155 1.00 91.56 102 ARG A C 1
ATOM 838 O O . ARG A 1 102 ? -9.663 -13.468 7.071 1.00 91.56 102 ARG A O 1
ATOM 845 N N . HIS A 1 103 ? -10.240 -11.355 7.565 1.00 90.00 103 HIS A N 1
ATOM 846 C CA . HIS A 1 103 ? -11.532 -11.696 8.173 1.00 90.00 103 HIS A CA 1
ATOM 847 C C . HIS A 1 103 ? -12.735 -11.019 7.515 1.00 90.00 103 HIS A C 1
ATOM 849 O O . HIS A 1 103 ? -13.836 -11.563 7.544 1.00 90.00 103 HIS A O 1
ATOM 855 N N . GLY A 1 104 ? -12.552 -9.830 6.945 1.00 83.75 104 GLY A N 1
ATOM 856 C CA . GLY A 1 104 ? -13.615 -9.058 6.304 1.00 83.75 104 GLY A CA 1
ATOM 857 C C . GLY A 1 104 ? -13.989 -9.597 4.927 1.00 83.75 104 GLY A C 1
ATOM 858 O O . GLY A 1 104 ? -15.174 -9.752 4.646 1.00 83.75 104 GLY A O 1
ATOM 859 N N . ILE A 1 105 ? -13.005 -9.946 4.089 1.00 78.31 105 ILE A N 1
ATOM 860 C CA . ILE A 1 105 ? -13.279 -10.425 2.720 1.00 78.31 105 ILE A CA 1
ATOM 861 C C . ILE A 1 105 ? -14.017 -11.767 2.705 1.00 78.31 105 ILE A C 1
ATOM 863 O O . ILE A 1 105 ? -14.771 -12.031 1.779 1.00 78.31 105 ILE A O 1
ATOM 867 N N . GLN A 1 106 ? -13.815 -12.605 3.728 1.00 66.06 106 GLN A N 1
ATOM 868 C CA . GLN A 1 106 ? -14.469 -13.913 3.834 1.00 66.06 106 GLN A CA 1
ATOM 869 C C . GLN A 1 106 ? -15.943 -13.812 4.236 1.00 66.06 106 GLN A C 1
ATOM 871 O O . GLN A 1 106 ? -16.705 -14.732 3.971 1.00 66.06 106 GLN A O 1
ATOM 876 N N . LYS A 1 107 ? -16.354 -12.711 4.879 1.00 58.06 107 LYS A N 1
ATOM 877 C CA . LYS A 1 107 ? -17.741 -12.498 5.324 1.00 58.06 107 LYS A CA 1
ATOM 878 C C . LYS A 1 107 ? -18.631 -11.859 4.257 1.00 58.06 107 LYS A C 1
ATOM 880 O O . LYS A 1 107 ? -19.806 -11.627 4.521 1.00 58.06 107 LYS A O 1
ATOM 885 N N . THR A 1 108 ? -18.073 -11.562 3.086 1.00 48.16 108 THR A N 1
ATOM 886 C CA . THR A 1 108 ? -18.789 -10.941 1.971 1.00 48.16 108 THR A CA 1
ATOM 887 C C . THR A 1 108 ? -18.869 -11.927 0.808 1.00 48.16 108 THR A C 1
ATOM 889 O O . THR A 1 108 ? -18.164 -11.765 -0.183 1.00 48.16 108 THR A O 1
ATOM 892 N N . VAL A 1 109 ? -19.696 -12.962 0.980 1.00 41.25 109 VAL A N 1
ATOM 893 C CA . VAL A 1 109 ? -20.501 -13.679 -0.031 1.00 41.25 109 VAL A CA 1
ATOM 894 C C . VAL A 1 109 ? -21.572 -14.485 0.693 1.00 41.25 109 VAL A C 1
ATOM 896 O O . VAL A 1 109 ? -21.222 -15.145 1.696 1.00 41.25 109 VAL A O 1
#

Secondary structure (DSSP, 8-state):
------HHHHHHHIIIIITTTT--SSTT--HHHHHHH-HHHHHHHHTTS-SSHHHHHHTTGGGTS-SSTT--HHHHHHH-HHHHHIIIII-SSSSHHHHIIIIIGGG--

pLDDT: mean 91.64, std 10.97, range [41.25, 98.44]

Radius of gyration: 15.53 Å; chains: 1; bounding box: 34×36×45 Å

Sequence (109 aa):
ALTSFSDRELEHWYKTEGAPSGHSPNRYFNEEWYRMNCSEAAEAIANGTCTSGFEHYCNGGYKHFSPHYLFSERYYLKRYPDIAGQTQQSGKFVNGYDHFLRHGIQKTV

Foldseek 3Di:
DPPDDDPVRLVVCCVPPNALVQHDSDPQARFVVLCVPPVVQVVCCVVVVDSTSVRVCVVPVVAPDHRDPPDDQVVQCVVPVVVVCCCPPVVVAVGSSRVCVVPVVVVPD

Organism: NCBI:txid563853